Protein AF-A0A1B6KPA3-F1 (afdb_monomer_lite)

InterPro domains:
  IPR000276 G protein-coupled receptor, rhodopsin-like [PF00001] (3-105)
  IPR000276 G protein-coupled receptor, rhodopsin-like [PS00237] (4-20)
  IPR017452 GPCR, rhodopsin-like, 7TM [PS50262] (1-105)

Secondary structure (DSSP, 8-state):
-HHHHHHHHHHHHHHHHHHHH--SSSSHHHHHHHHHHHHHHHHHHHHHHHHHHHHHEEEEE--SSS--EEEEE--S-HHHHHHHHHHHHHHHHHHHHHHHHHHH-

Structure (mmCIF, N/CA/C/O backbone):
data_AF-A0A1B6KPA3-F1
#
_entry.id   AF-A0A1B6KPA3-F1
#
loop_
_atom_site.group_PDB
_atom_site.id
_atom_site.type_symbol
_atom_site.label_atom_id
_atom_site.label_alt_id
_atom_site.label_comp_id
_atom_site.label_asym_id
_atom_site.label_entity_id
_atom_site.label_seq_id
_atom_site.pdbx_PDB_ins_code
_atom_site.Cartn_x
_atom_site.Cartn_y
_atom_site.Cartn_z
_atom_site.occupancy
_atom_site.B_iso_or_equiv
_atom_site.auth_seq_id
_atom_site.auth_comp_id
_atom_site.auth_asym_id
_atom_site.auth_atom_id
_atom_site.pdbx_PDB_model_num
ATOM 1 N N . SER A 1 1 ? 4.067 13.468 3.535 1.00 64.75 1 SER A N 1
ATOM 2 C CA . SER A 1 1 ? 3.237 12.280 3.252 1.00 64.75 1 SER A CA 1
ATOM 3 C C . SER A 1 1 ? 1.876 12.390 3.900 1.00 64.75 1 SER A C 1
ATOM 5 O O . SER A 1 1 ? 1.807 12.477 5.120 1.00 64.75 1 SER A O 1
ATOM 7 N N . ALA A 1 2 ? 0.810 12.341 3.099 1.00 72.00 2 ALA A N 1
ATOM 8 C CA . ALA A 1 2 ? -0.580 12.401 3.565 1.00 72.00 2 ALA A CA 1
ATOM 9 C C . ALA A 1 2 ? -0.942 11.281 4.563 1.00 72.00 2 ALA A C 1
ATOM 11 O O . ALA A 1 2 ? -1.740 11.495 5.467 1.00 72.00 2 ALA A O 1
ATOM 12 N N . ILE A 1 3 ? -0.285 10.121 4.462 1.00 74.50 3 ILE A N 1
ATOM 13 C CA . ILE A 1 3 ? -0.502 8.953 5.332 1.00 74.50 3 ILE A CA 1
ATOM 14 C C . ILE A 1 3 ? -0.229 9.278 6.809 1.00 74.50 3 ILE A C 1
ATOM 16 O O . ILE A 1 3 ? -1.009 8.905 7.679 1.00 74.50 3 ILE A O 1
ATOM 20 N N . CYS A 1 4 ? 0.840 10.027 7.100 1.00 72.81 4 CYS A N 1
ATOM 21 C CA . CYS A 1 4 ? 1.186 10.403 8.472 1.00 72.81 4 CYS A CA 1
ATOM 22 C C . CYS A 1 4 ? 0.144 11.367 9.062 1.00 72.81 4 CYS A C 1
ATOM 24 O O . CYS A 1 4 ? -0.282 11.217 10.206 1.00 72.81 4 CYS A O 1
ATOM 26 N N . SER A 1 5 ? -0.332 12.312 8.248 1.00 80.50 5 SER A N 1
ATOM 27 C CA . SER A 1 5 ? -1.370 13.262 8.647 1.00 80.50 5 SER A CA 1
ATOM 28 C C . SER A 1 5 ? -2.701 12.566 8.924 1.00 80.50 5 SER A C 1
ATOM 30 O O . SER A 1 5 ? -3.323 12.848 9.943 1.00 80.50 5 SER A O 1
ATOM 32 N N . VAL A 1 6 ? -3.105 11.616 8.073 1.00 77.12 6 VAL A N 1
ATOM 33 C CA . VAL A 1 6 ? -4.345 10.847 8.255 1.00 77.12 6 VAL A CA 1
ATOM 34 C C . VAL A 1 6 ? -4.265 9.972 9.504 1.00 77.12 6 VAL A C 1
ATOM 36 O O . VAL A 1 6 ? -5.182 10.027 10.318 1.00 77.12 6 VAL A O 1
ATOM 39 N N . LEU A 1 7 ? -3.154 9.252 9.714 1.00 76.69 7 LEU A N 1
ATOM 40 C CA . LEU A 1 7 ? -2.954 8.416 10.906 1.00 76.69 7 LEU A CA 1
ATOM 41 C C . LEU A 1 7 ? -3.004 9.236 12.199 1.00 76.69 7 LEU A C 1
ATOM 43 O O . LEU A 1 7 ? -3.663 8.837 13.161 1.00 76.69 7 LEU A O 1
ATOM 47 N N . THR A 1 8 ? -2.362 10.406 12.200 1.00 85.06 8 THR A N 1
ATOM 48 C CA . THR A 1 8 ? -2.364 11.318 13.351 1.00 85.06 8 THR A CA 1
ATOM 49 C C . THR A 1 8 ? -3.772 11.847 13.629 1.00 85.06 8 THR A C 1
ATOM 51 O O . THR A 1 8 ? -4.201 11.860 14.781 1.00 85.06 8 THR A O 1
ATOM 54 N N . LEU A 1 9 ? -4.532 12.209 12.587 1.00 77.88 9 LEU A N 1
ATOM 55 C CA . LEU A 1 9 ? -5.920 12.654 12.740 1.00 77.88 9 LEU A CA 1
ATOM 56 C C . LEU A 1 9 ? -6.807 11.540 13.310 1.00 77.88 9 LEU A C 1
ATOM 58 O O . LEU A 1 9 ? -7.543 11.774 14.266 1.00 77.88 9 LEU A O 1
ATOM 62 N N . THR A 1 10 ? -6.699 10.318 12.776 1.00 81.19 10 THR A N 1
ATOM 63 C CA . THR A 1 10 ? -7.462 9.167 13.280 1.00 81.19 10 THR A CA 1
ATOM 64 C C . THR A 1 10 ? -7.112 8.832 14.724 1.00 81.19 10 THR A C 1
ATOM 66 O O . THR A 1 10 ? -8.016 8.543 15.502 1.00 81.19 10 THR A O 1
ATOM 69 N N . ALA A 1 11 ? -5.839 8.926 15.120 1.00 79.94 11 ALA A N 1
ATOM 70 C CA . ALA A 1 11 ? -5.422 8.686 16.499 1.00 79.94 11 ALA A CA 1
ATOM 71 C C . ALA A 1 11 ? -6.056 9.699 17.469 1.00 79.94 11 ALA A C 1
ATOM 73 O O . ALA A 1 11 ? -6.636 9.298 18.477 1.00 79.94 11 ALA A O 1
ATOM 74 N N . ILE A 1 12 ? -6.037 10.992 17.124 1.00 81.75 12 ILE A N 1
ATOM 75 C CA . ILE A 1 12 ? -6.639 12.063 17.939 1.00 81.75 12 ILE A CA 1
ATOM 76 C C . ILE A 1 12 ? -8.162 11.886 18.049 1.00 81.75 12 ILE A C 1
ATOM 78 O O . ILE A 1 12 ? -8.736 12.048 19.130 1.00 81.75 12 ILE A O 1
ATOM 82 N N . SER A 1 13 ? -8.832 11.538 16.947 1.00 71.62 13 SER A N 1
ATOM 83 C CA . SER A 1 13 ? -10.277 11.287 16.937 1.00 71.62 13 SER A CA 1
ATOM 84 C C . SER A 1 13 ? -10.661 10.076 17.788 1.00 71.62 13 SER A C 1
ATOM 86 O O . SER A 1 13 ? -11.638 10.149 18.534 1.00 71.62 13 SER A O 1
ATOM 88 N N . VAL A 1 14 ? -9.884 8.991 17.725 1.00 76.69 14 VAL A N 1
ATOM 89 C CA . VAL A 1 14 ? -10.094 7.791 18.551 1.00 76.69 14 VAL A CA 1
ATOM 90 C C . VAL A 1 14 ? -9.902 8.111 20.031 1.00 76.69 14 VAL A C 1
ATOM 92 O O . VAL A 1 14 ? -10.728 7.704 20.843 1.00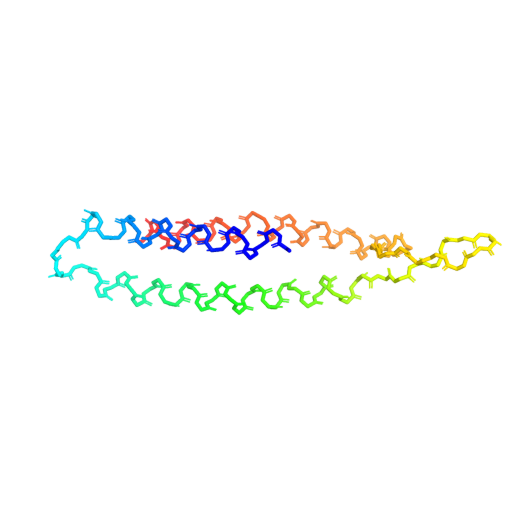 76.69 14 VAL A O 1
ATOM 95 N N . GLU A 1 15 ? -8.876 8.8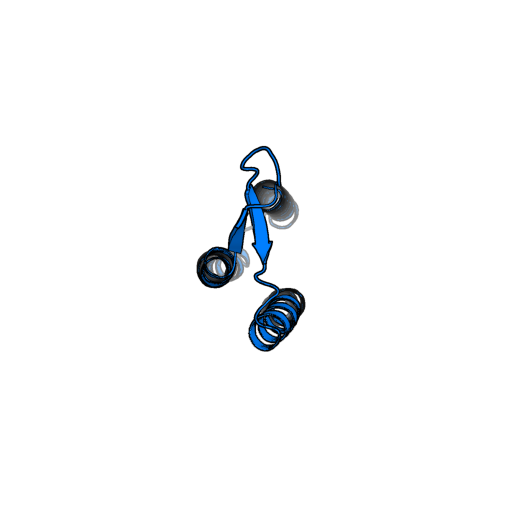81 20.390 1.00 74.94 15 GLU A N 1
ATOM 96 C CA . GLU A 1 15 ? -8.596 9.253 21.781 1.00 74.94 15 GLU A CA 1
ATOM 97 C C . GLU A 1 15 ? -9.731 10.090 22.394 1.00 74.94 15 GLU A C 1
ATOM 99 O O . GLU A 1 15 ? -10.203 9.802 23.498 1.00 74.94 15 GLU A O 1
ATOM 104 N N . ARG A 1 16 ? -10.256 11.071 21.643 1.00 76.69 16 ARG A N 1
ATOM 105 C CA . ARG A 1 16 ? -11.394 11.894 22.088 1.00 76.69 16 ARG A CA 1
ATOM 106 C C . ARG A 1 16 ? -12.700 11.117 22.158 1.00 76.69 16 ARG A C 1
ATOM 108 O O . ARG A 1 16 ? -13.436 11.266 23.129 1.00 76.69 16 ARG A O 1
ATOM 115 N N . TYR A 1 17 ? -12.985 10.283 21.162 1.00 69.31 17 TYR A N 1
ATOM 116 C CA . TYR A 1 17 ? -14.163 9.416 21.185 1.00 69.31 17 TYR A CA 1
ATOM 117 C C . TYR A 1 17 ? -14.132 8.490 22.406 1.00 69.31 17 TYR A C 1
ATOM 119 O O . TYR A 1 17 ? -15.129 8.336 23.112 1.00 69.31 17 TYR A O 1
ATOM 127 N N . TYR A 1 18 ? -12.952 7.946 22.705 1.00 60.41 18 TYR A N 1
ATOM 128 C CA . TYR A 1 18 ? -12.747 7.049 23.828 1.00 60.41 18 TYR A CA 1
ATOM 129 C C . TYR A 1 18 ? -12.984 7.730 25.187 1.00 60.41 18 TYR A C 1
ATOM 131 O O . TYR A 1 18 ? -13.688 7.185 26.040 1.00 60.41 18 TYR A O 1
ATOM 139 N N . ALA A 1 19 ? -12.462 8.947 25.366 1.00 61.12 19 ALA A N 1
ATOM 140 C CA . ALA A 1 19 ? -12.636 9.737 26.586 1.00 61.12 19 ALA A CA 1
ATOM 141 C C . ALA A 1 19 ? -14.095 10.166 26.843 1.00 61.12 19 ALA A C 1
ATOM 143 O O . ALA A 1 19 ? -14.491 10.323 27.995 1.00 61.12 19 ALA A O 1
ATOM 144 N N . ILE A 1 20 ? -14.894 10.346 25.785 1.00 64.94 20 ILE A N 1
ATOM 145 C CA . ILE A 1 20 ? -16.293 10.792 25.882 1.00 64.94 20 ILE A CA 1
ATOM 146 C C . ILE A 1 20 ? -17.243 9.615 26.149 1.00 64.94 20 ILE A C 1
ATOM 148 O O . ILE A 1 20 ? -18.177 9.741 26.937 1.00 64.94 20 ILE A O 1
ATOM 152 N N . VAL A 1 21 ? -17.020 8.465 25.506 1.00 56.34 21 VAL A N 1
ATOM 153 C CA . VAL A 1 21 ? -17.978 7.343 25.520 1.00 56.34 21 VAL A CA 1
ATOM 154 C C . VAL A 1 21 ? -17.790 6.398 26.715 1.00 56.34 21 VAL A C 1
ATOM 156 O O . VAL A 1 21 ? -18.744 5.733 27.122 1.00 56.34 21 VAL A O 1
ATOM 159 N N . HIS A 1 22 ? -16.604 6.338 27.331 1.00 52.59 22 HIS A N 1
ATOM 160 C CA . HIS A 1 22 ? -16.325 5.395 28.421 1.00 52.59 22 HIS A CA 1
ATOM 161 C C . HIS A 1 22 ? -15.707 6.047 29.671 1.00 52.59 22 HIS A C 1
ATOM 163 O O . HIS A 1 22 ? -14.512 5.886 29.919 1.00 52.59 22 HIS A O 1
ATOM 169 N N . PRO A 1 23 ? -16.507 6.692 30.542 1.00 55.06 23 PRO A N 1
ATOM 170 C CA . PRO A 1 23 ? -16.005 7.176 31.826 1.00 55.06 23 PRO A CA 1
ATOM 171 C C . PRO A 1 23 ? -15.837 6.070 32.893 1.00 55.06 23 PRO A C 1
ATOM 173 O O . PRO A 1 23 ? -15.269 6.341 33.946 1.00 55.06 23 PRO A O 1
ATOM 176 N N . MET A 1 24 ? -16.283 4.822 32.669 1.00 53.28 24 MET A N 1
ATOM 177 C CA . MET A 1 24 ? -16.266 3.762 33.695 1.00 53.28 24 MET A CA 1
ATOM 178 C C . MET A 1 24 ? -15.821 2.389 33.164 1.00 53.28 24 MET A C 1
ATOM 180 O O . MET A 1 24 ? -16.351 1.830 32.203 1.00 53.28 24 MET A O 1
ATOM 184 N N . LYS A 1 25 ? -14.803 1.863 33.850 1.00 54.22 25 LYS A N 1
ATOM 185 C CA . LYS A 1 25 ? -14.042 0.636 33.613 1.00 54.22 25 LYS A CA 1
ATOM 186 C C . LYS A 1 25 ? -14.894 -0.631 33.765 1.00 54.22 25 LYS A C 1
ATOM 188 O O . LYS A 1 25 ? -15.278 -0.965 34.875 1.00 54.22 25 LYS A O 1
ATOM 193 N N . ALA A 1 26 ? -15.096 -1.377 32.678 1.00 44.81 26 ALA A N 1
ATOM 194 C CA . ALA A 1 26 ? -15.315 -2.836 32.718 1.00 44.81 26 ALA A CA 1
ATOM 195 C C . ALA A 1 26 ? -15.254 -3.465 31.314 1.00 44.81 26 ALA A C 1
ATOM 197 O O . ALA A 1 26 ? -14.746 -4.569 31.157 1.00 44.81 26 ALA A O 1
ATOM 198 N N . LYS A 1 27 ? -15.685 -2.743 30.267 1.00 49.09 27 LYS A N 1
ATOM 199 C CA . LYS A 1 27 ? -15.696 -3.256 28.879 1.00 49.09 27 LYS A CA 1
ATOM 200 C C . LYS A 1 27 ? -14.442 -2.904 28.052 1.00 49.09 27 LYS A C 1
ATOM 202 O O . LYS A 1 27 ? -14.173 -3.550 27.048 1.00 49.09 27 LYS A O 1
ATOM 207 N N . TYR A 1 28 ? -13.629 -1.944 28.511 1.00 52.28 28 TYR A N 1
ATOM 208 C CA . TYR A 1 28 ? -12.445 -1.419 27.806 1.00 52.28 28 TYR A CA 1
ATOM 209 C C . TYR A 1 28 ? -11.275 -2.394 27.667 1.00 52.28 28 TYR A C 1
ATOM 211 O O . TYR A 1 28 ? -10.543 -2.345 26.687 1.00 52.28 28 TYR A O 1
ATOM 219 N N . ILE A 1 29 ? -11.073 -3.279 28.643 1.00 51.09 29 ILE A N 1
ATOM 220 C CA . ILE A 1 29 ? -9.889 -4.152 28.683 1.00 51.09 29 ILE A CA 1
ATOM 221 C C . ILE A 1 29 ? -9.918 -5.156 27.520 1.00 51.09 29 ILE A C 1
ATOM 223 O O . ILE A 1 29 ? -8.877 -5.467 26.940 1.00 51.09 29 ILE A O 1
ATOM 227 N N . CYS A 1 30 ? -11.117 -5.588 27.114 1.00 51.44 30 CYS A N 1
ATOM 228 C CA . CYS A 1 30 ? -11.296 -6.457 25.956 1.00 51.44 30 CYS A CA 1
ATOM 229 C C . CYS A 1 30 ? -11.072 -5.691 24.638 1.00 51.44 30 CYS A C 1
ATOM 231 O O . CYS A 1 30 ? -10.337 -6.165 23.773 1.00 51.44 30 CYS A O 1
ATOM 233 N N . THR A 1 31 ? -11.601 -4.467 24.513 1.00 66.06 31 THR A N 1
ATOM 234 C CA . THR A 1 31 ? -11.458 -3.647 23.296 1.00 66.06 31 THR A CA 1
ATOM 235 C C . THR A 1 31 ? -10.055 -3.058 23.119 1.00 66.06 31 THR A C 1
ATOM 237 O O . THR A 1 31 ? -9.602 -2.944 21.991 1.00 66.06 31 THR A O 1
ATOM 240 N N . ILE A 1 32 ? -9.315 -2.740 24.190 1.00 64.38 32 ILE A N 1
ATOM 241 C CA . ILE A 1 32 ? -7.921 -2.242 24.134 1.00 64.38 32 ILE A CA 1
ATOM 242 C C . ILE A 1 32 ? -6.949 -3.303 23.668 1.00 64.38 32 ILE A C 1
ATOM 244 O O . ILE A 1 32 ? -6.057 -3.008 22.876 1.00 64.38 32 ILE A O 1
ATOM 248 N N . SER A 1 33 ? -7.094 -4.528 24.171 1.00 65.25 33 SER A N 1
ATOM 249 C CA . SER A 1 33 ? -6.225 -5.635 23.774 1.00 65.25 33 SER A CA 1
ATOM 250 C C . SER A 1 33 ? -6.409 -5.952 22.288 1.00 65.25 33 SER A C 1
ATOM 252 O O . SER A 1 33 ? -5.429 -6.096 21.552 1.00 65.25 33 SER A O 1
ATOM 254 N N . GLN A 1 34 ? -7.662 -5.951 21.818 1.00 67.25 34 GLN A N 1
ATOM 255 C CA . GLN A 1 34 ? -7.976 -6.092 20.398 1.00 67.25 34 GLN A CA 1
ATOM 256 C C . GLN A 1 34 ? -7.518 -4.883 19.574 1.00 67.25 34 GLN A C 1
ATOM 258 O O . GLN A 1 34 ? -6.843 -5.069 18.568 1.00 67.25 34 GLN A O 1
ATOM 263 N N . ALA A 1 35 ? -7.768 -3.652 20.026 1.00 69.50 35 ALA A N 1
ATOM 264 C CA . ALA A 1 35 ? -7.319 -2.438 19.344 1.00 69.50 35 ALA A CA 1
ATOM 265 C C . ALA A 1 35 ? -5.791 -2.384 19.220 1.00 69.50 35 ALA A C 1
ATOM 267 O O . ALA A 1 35 ? -5.278 -2.068 18.153 1.00 69.50 35 ALA A O 1
ATOM 268 N N . LYS A 1 36 ? -5.043 -2.769 20.263 1.00 69.38 36 LYS A N 1
ATOM 269 C CA . LYS A 1 36 ? -3.579 -2.894 20.197 1.00 69.38 36 LYS A CA 1
ATOM 270 C C . LYS A 1 36 ? -3.137 -3.928 19.165 1.00 69.38 36 LYS A C 1
ATOM 272 O O . LYS A 1 36 ? -2.211 -3.645 18.410 1.00 69.38 36 LYS A O 1
ATOM 277 N N . LYS A 1 37 ? -3.788 -5.098 19.106 1.00 71.69 37 LYS A N 1
ATOM 278 C CA . LYS A 1 37 ? -3.509 -6.111 18.072 1.00 71.69 37 LYS A CA 1
ATOM 279 C C . LYS A 1 37 ? -3.803 -5.588 16.669 1.00 71.69 37 LYS A C 1
ATOM 281 O O . LYS A 1 37 ? -2.980 -5.792 15.787 1.00 71.69 37 LYS A O 1
ATOM 286 N N . ILE A 1 38 ? -4.922 -4.892 16.477 1.00 71.88 38 ILE A N 1
ATOM 287 C CA . ILE A 1 38 ? -5.308 -4.306 15.188 1.00 71.88 38 ILE A CA 1
ATOM 288 C C . ILE A 1 38 ? -4.302 -3.231 14.775 1.00 71.88 38 ILE A C 1
ATOM 290 O O . ILE A 1 38 ? -3.810 -3.268 13.658 1.00 71.88 38 ILE A O 1
ATOM 294 N N . ILE A 1 39 ? -3.921 -2.323 15.676 1.00 75.19 39 ILE A N 1
ATOM 295 C CA . ILE A 1 39 ? -2.914 -1.291 15.396 1.00 75.19 39 ILE A CA 1
ATOM 296 C C . ILE A 1 39 ? -1.581 -1.939 15.004 1.00 75.19 39 ILE A C 1
ATOM 298 O O . ILE A 1 39 ? -1.000 -1.559 13.990 1.00 75.19 39 ILE A O 1
ATOM 302 N N . LEU A 1 40 ? -1.115 -2.939 15.759 1.00 77.62 40 LEU A N 1
ATOM 303 C CA . LEU A 1 40 ? 0.125 -3.654 15.446 1.00 77.62 40 LEU A CA 1
ATOM 304 C C . LEU A 1 40 ? 0.037 -4.366 14.083 1.00 77.62 40 LEU A C 1
ATOM 306 O O . LEU A 1 40 ? 0.958 -4.257 13.277 1.00 77.62 40 LEU A O 1
ATOM 310 N N . ALA A 1 41 ? -1.077 -5.049 13.806 1.00 76.00 41 ALA A N 1
ATOM 311 C CA . ALA A 1 41 ? -1.318 -5.731 12.537 1.00 76.00 41 ALA A CA 1
ATOM 312 C C . ALA A 1 41 ? -1.348 -4.747 11.361 1.00 76.00 41 ALA A C 1
ATOM 314 O O . ALA A 1 41 ? -0.714 -5.002 10.342 1.00 76.00 41 ALA A O 1
ATOM 315 N N . THR A 1 42 ? -2.001 -3.595 11.518 1.00 77.06 42 THR A N 1
ATOM 316 C CA . THR A 1 42 ? -2.045 -2.532 10.508 1.00 77.06 42 THR A CA 1
ATOM 317 C C . THR A 1 42 ? -0.663 -1.947 10.248 1.00 77.06 42 THR A C 1
ATOM 319 O O . THR A 1 42 ? -0.318 -1.711 9.093 1.00 77.06 42 THR A O 1
ATOM 322 N N . TRP A 1 43 ? 0.157 -1.743 11.281 1.00 81.06 43 TRP A N 1
ATOM 323 C CA . TRP A 1 43 ? 1.541 -1.286 11.120 1.00 81.06 43 TRP A CA 1
ATOM 324 C C . TRP A 1 43 ? 2.389 -2.287 10.336 1.00 81.06 43 TRP A C 1
ATOM 326 O O . TRP A 1 43 ? 3.040 -1.910 9.362 1.00 81.06 43 TRP A O 1
ATOM 336 N N . VAL A 1 44 ? 2.349 -3.565 10.721 1.00 81.69 44 VAL A N 1
ATOM 337 C CA . VAL A 1 44 ? 3.095 -4.630 10.034 1.00 81.69 44 VAL A CA 1
ATOM 338 C C . VAL A 1 44 ? 2.615 -4.780 8.591 1.00 81.69 44 VAL A C 1
ATOM 340 O O . VAL A 1 44 ? 3.435 -4.792 7.675 1.00 81.69 44 VAL A O 1
ATOM 343 N N . ALA A 1 45 ? 1.299 -4.811 8.370 1.00 79.62 45 ALA A N 1
ATOM 344 C CA . ALA A 1 45 ? 0.715 -4.852 7.035 1.00 79.62 45 ALA A CA 1
ATOM 345 C C . ALA A 1 45 ? 1.149 -3.639 6.205 1.00 79.62 45 ALA A C 1
ATOM 347 O O . ALA A 1 45 ? 1.602 -3.812 5.083 1.00 79.62 45 ALA A O 1
ATOM 348 N N . SER A 1 46 ? 1.111 -2.425 6.757 1.00 78.44 46 SER A N 1
ATOM 349 C CA . SER A 1 46 ? 1.528 -1.210 6.042 1.00 78.44 46 SER A CA 1
ATOM 350 C C . SER A 1 46 ? 2.990 -1.269 5.595 1.00 78.44 46 SER A C 1
ATOM 352 O O . SER A 1 46 ? 3.297 -0.871 4.475 1.00 78.44 46 SER A O 1
ATOM 354 N N . ILE A 1 47 ? 3.887 -1.800 6.434 1.00 84.06 47 ILE A N 1
ATOM 355 C CA . ILE A 1 47 ? 5.301 -1.984 6.076 1.00 84.06 47 ILE A CA 1
ATOM 356 C C . ILE A 1 47 ? 5.433 -3.004 4.944 1.00 84.06 47 ILE A C 1
ATOM 358 O O . ILE A 1 47 ? 6.068 -2.711 3.934 1.00 84.06 47 ILE A O 1
ATOM 362 N N . ILE A 1 48 ? 4.798 -4.171 5.077 1.00 83.94 48 ILE A N 1
ATOM 363 C CA . ILE A 1 48 ? 4.841 -5.232 4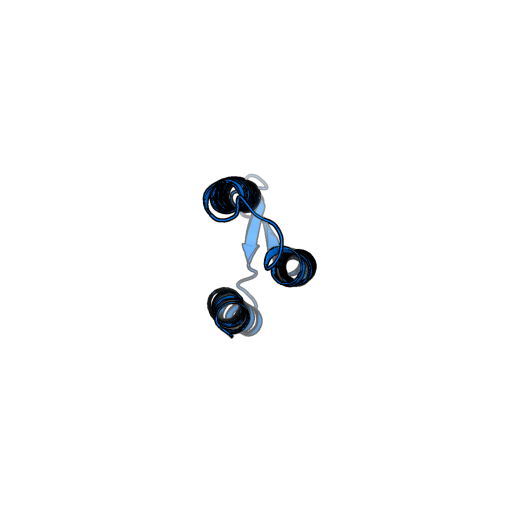.059 1.00 83.94 48 ILE A CA 1
ATOM 364 C C . ILE A 1 48 ? 4.293 -4.724 2.724 1.00 83.94 48 ILE A C 1
ATOM 366 O O . ILE A 1 48 ? 4.882 -4.975 1.677 1.00 83.94 48 ILE A O 1
ATOM 370 N N . LEU A 1 49 ? 3.199 -3.967 2.759 1.00 82.25 49 LEU A N 1
ATOM 371 C CA . LEU A 1 49 ? 2.528 -3.448 1.572 1.00 82.25 49 LEU A CA 1
ATOM 372 C C . LEU A 1 49 ? 3.293 -2.289 0.905 1.00 82.25 49 LEU A C 1
ATOM 374 O O . LEU A 1 49 ? 3.126 -2.035 -0.294 1.00 82.25 49 LEU A O 1
ATOM 378 N N . ALA A 1 50 ? 4.147 -1.588 1.653 1.00 81.56 50 ALA A N 1
ATOM 379 C CA . ALA A 1 50 ? 5.011 -0.534 1.128 1.00 81.56 50 ALA A CA 1
ATOM 380 C C . ALA A 1 50 ? 6.236 -1.084 0.374 1.00 81.56 50 ALA A C 1
ATOM 382 O O . ALA A 1 50 ? 6.697 -0.445 -0.571 1.00 81.56 50 ALA A O 1
ATOM 3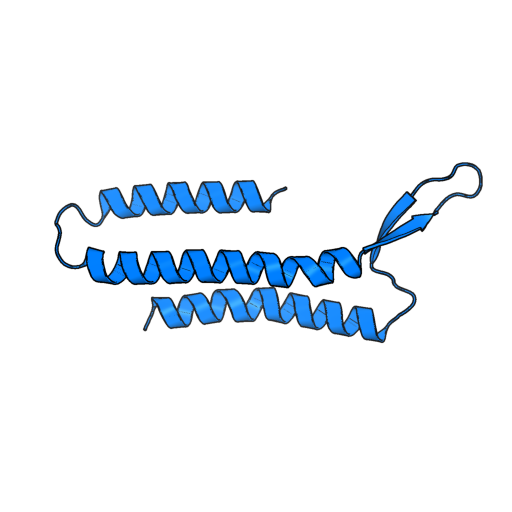83 N N . LEU A 1 51 ? 6.738 -2.270 0.737 1.00 82.94 51 LEU A N 1
ATOM 384 C CA . LEU A 1 51 ? 7.902 -2.899 0.092 1.00 82.94 51 LEU A CA 1
ATOM 385 C C . LEU A 1 51 ? 7.759 -3.072 -1.435 1.00 82.94 51 LEU A C 1
ATOM 387 O O . LEU A 1 51 ? 8.633 -2.590 -2.158 1.00 82.94 51 LEU A O 1
ATOM 391 N N . PRO A 1 52 ? 6.686 -3.689 -1.971 1.00 79.31 52 PRO A N 1
ATOM 392 C CA . PRO A 1 52 ? 6.540 -3.857 -3.418 1.00 79.31 52 PRO A CA 1
ATOM 393 C C . PRO A 1 52 ? 6.338 -2.519 -4.141 1.00 79.31 52 PRO A C 1
ATOM 395 O O . PRO A 1 52 ? 6.842 -2.335 -5.243 1.00 79.31 52 PRO A O 1
ATOM 398 N N . ASN A 1 53 ? 5.677 -1.547 -3.501 1.00 81.62 53 ASN A N 1
ATOM 399 C CA . ASN A 1 53 ? 5.522 -0.195 -4.045 1.00 81.62 53 ASN A CA 1
ATOM 400 C C . ASN A 1 53 ? 6.865 0.523 -4.233 1.00 81.62 53 ASN A C 1
ATOM 402 O O . ASN A 1 53 ? 7.022 1.289 -5.180 1.00 81.62 53 ASN A O 1
ATOM 406 N N . LEU A 1 54 ? 7.820 0.309 -3.326 1.00 80.94 54 LEU A N 1
ATOM 407 C CA . LEU A 1 54 ? 9.166 0.875 -3.425 1.00 80.94 54 LEU A CA 1
ATOM 408 C C . LEU A 1 54 ? 10.000 0.170 -4.499 1.00 80.94 54 LEU A C 1
ATOM 410 O O . LEU A 1 54 ? 10.750 0.831 -5.205 1.00 80.94 54 LEU A O 1
ATOM 414 N N . ALA A 1 55 ? 9.847 -1.147 -4.644 1.00 78.25 55 ALA A N 1
ATOM 415 C CA . ALA A 1 55 ? 10.605 -1.938 -5.612 1.00 78.25 55 ALA A CA 1
ATOM 416 C C . ALA A 1 55 ? 10.178 -1.704 -7.074 1.00 78.25 55 ALA A C 1
ATOM 418 O O . ALA A 1 55 ? 11.011 -1.799 -7.968 1.00 78.25 55 ALA A O 1
ATOM 419 N N . ILE A 1 56 ? 8.897 -1.408 -7.323 1.00 78.75 56 ILE A N 1
ATOM 420 C CA . ILE A 1 56 ? 8.351 -1.196 -8.681 1.00 78.75 56 ILE A CA 1
ATOM 421 C C . ILE A 1 56 ? 8.571 0.251 -9.169 1.00 78.75 56 ILE A C 1
ATOM 423 O O . ILE A 1 56 ? 8.470 0.533 -10.362 1.00 78.75 56 ILE A O 1
ATOM 427 N N . GLN A 1 57 ? 8.889 1.188 -8.268 1.00 82.69 57 GLN A N 1
ATOM 428 C CA . GLN A 1 57 ? 9.200 2.566 -8.647 1.00 82.69 57 GLN A CA 1
ATOM 429 C C . GLN A 1 57 ? 10.566 2.648 -9.332 1.00 82.69 57 GLN A C 1
ATOM 431 O O . GLN A 1 57 ? 11.605 2.430 -8.709 1.00 82.69 57 GLN A O 1
ATOM 436 N N . VAL A 1 58 ? 10.563 3.032 -10.606 1.00 81.81 58 VAL A N 1
ATOM 437 C CA . VAL A 1 58 ? 11.772 3.214 -11.411 1.00 81.81 58 VAL A CA 1
ATOM 438 C C . VAL A 1 58 ? 12.039 4.697 -11.657 1.00 81.81 58 VAL A C 1
ATOM 440 O O . VAL A 1 58 ? 11.125 5.511 -11.805 1.00 81.81 58 VAL A O 1
ATOM 443 N N . HIS A 1 59 ? 13.323 5.060 -11.684 1.00 80.00 59 HIS A N 1
ATOM 444 C CA . HIS A 1 59 ? 13.761 6.407 -12.045 1.00 80.00 59 HIS A CA 1
ATOM 445 C C . HIS A 1 59 ? 13.968 6.454 -13.554 1.00 80.00 59 HIS A C 1
ATOM 447 O O . HIS A 1 59 ? 14.999 6.010 -14.060 1.00 80.00 59 HIS A O 1
ATOM 453 N N . MET A 1 60 ? 12.988 6.986 -14.279 1.00 76.62 60 MET A N 1
ATOM 454 C CA . MET A 1 60 ? 13.110 7.157 -15.722 1.00 76.62 60 MET A CA 1
ATOM 455 C C . MET A 1 60 ? 13.780 8.496 -16.029 1.00 76.62 60 MET A C 1
ATOM 457 O O . MET A 1 60 ? 13.321 9.549 -15.579 1.00 76.62 60 MET A O 1
ATOM 461 N N . ALA A 1 61 ? 14.877 8.455 -16.790 1.00 77.00 61 ALA A N 1
ATOM 462 C CA . ALA A 1 61 ? 15.540 9.650 -17.296 1.00 77.00 61 ALA A CA 1
ATOM 463 C C . ALA A 1 61 ? 14.737 10.203 -18.483 1.00 77.00 61 ALA A C 1
ATOM 465 O O . ALA A 1 61 ? 14.658 9.577 -19.538 1.00 77.00 61 ALA A O 1
ATOM 466 N N . VAL A 1 62 ? 14.122 11.370 -18.313 1.00 71.94 62 VAL A N 1
ATOM 467 C CA . VAL A 1 62 ? 13.299 12.028 -19.331 1.00 71.94 62 VAL A CA 1
ATOM 468 C C . VAL A 1 62 ? 13.916 13.387 -19.633 1.00 71.94 62 VAL A C 1
ATOM 470 O O . VAL A 1 62 ? 13.718 14.359 -18.907 1.00 71.94 62 VAL A O 1
ATOM 473 N N . GLY A 1 63 ? 14.680 13.468 -20.720 1.00 72.81 63 GLY A N 1
ATOM 474 C CA . GLY A 1 63 ? 15.234 14.732 -21.192 1.00 72.81 63 GLY A CA 1
ATOM 475 C C . GLY A 1 63 ? 16.198 14.564 -22.361 1.00 72.81 63 GLY A C 1
ATOM 476 O O . GLY A 1 63 ? 17.046 13.683 -22.359 1.00 72.81 63 GLY A O 1
ATOM 477 N N . ILE A 1 64 ? 16.062 15.431 -23.369 1.00 74.44 64 ILE A N 1
ATOM 478 C CA . ILE A 1 64 ? 16.916 15.434 -24.572 1.00 74.44 64 ILE A CA 1
ATOM 479 C C . ILE A 1 64 ? 18.176 16.300 -24.352 1.00 74.44 64 ILE A C 1
ATOM 481 O O . ILE A 1 64 ? 19.211 16.063 -24.965 1.00 74.44 64 ILE A O 1
ATOM 485 N N . ARG A 1 65 ? 18.096 17.318 -23.472 1.00 78.75 65 ARG A N 1
ATOM 486 C CA . ARG A 1 65 ? 19.180 18.289 -23.187 1.00 78.75 65 ARG A CA 1
ATOM 487 C C . ARG A 1 65 ? 19.683 18.308 -21.739 1.00 78.75 65 ARG A C 1
ATOM 489 O O . ARG A 1 65 ? 20.839 18.649 -21.523 1.00 78.75 65 ARG A O 1
ATOM 496 N N . PHE A 1 66 ? 18.840 17.974 -20.765 1.00 81.62 66 PHE A N 1
ATOM 497 C CA . PHE A 1 66 ? 19.200 17.903 -19.347 1.00 81.62 66 PHE A CA 1
ATOM 498 C C . PHE A 1 66 ? 18.702 16.578 -18.777 1.00 81.62 66 PHE A C 1
ATOM 500 O O . PHE A 1 66 ? 17.593 16.160 -19.107 1.00 81.62 66 PHE A O 1
ATOM 507 N N . ASN A 1 67 ? 19.498 15.942 -17.915 1.00 75.19 67 ASN A N 1
ATOM 508 C CA . ASN A 1 67 ? 19.090 14.728 -17.211 1.00 75.19 67 ASN A CA 1
ATOM 509 C C . ASN A 1 67 ? 18.054 15.090 -16.137 1.00 75.19 67 ASN A C 1
ATOM 511 O O . ASN A 1 67 ? 18.417 15.439 -15.014 1.00 75.19 67 ASN A O 1
ATOM 515 N N . LEU A 1 68 ? 16.770 15.042 -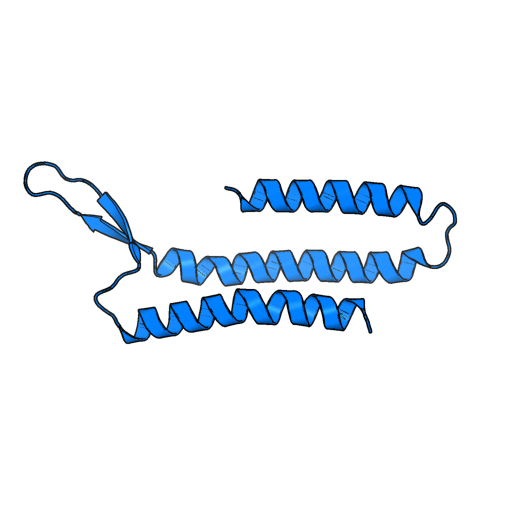16.495 1.00 80.69 68 LEU A N 1
ATOM 516 C CA . LEU A 1 68 ? 15.669 15.048 -15.537 1.00 80.69 68 LEU A CA 1
ATOM 517 C C . LEU A 1 68 ? 15.269 13.609 -15.230 1.00 80.69 68 LEU A C 1
ATOM 519 O O . LEU A 1 68 ? 15.137 12.792 -16.136 1.00 80.69 68 LEU A O 1
ATOM 523 N N . PHE A 1 69 ? 15.037 13.318 -13.956 1.00 82.25 69 PHE A N 1
ATOM 524 C CA . PHE A 1 69 ? 14.548 12.021 -13.509 1.00 82.25 69 PHE A CA 1
ATOM 525 C C . PHE A 1 69 ? 13.116 12.177 -13.009 1.00 82.25 69 PHE A C 1
ATOM 527 O O . PHE A 1 69 ? 12.844 13.048 -12.181 1.00 82.25 69 PHE A O 1
ATOM 534 N N . TYR A 1 70 ? 12.213 11.329 -13.494 1.00 82.44 70 TYR A N 1
ATOM 535 C CA . TYR A 1 70 ? 10.863 11.196 -12.952 1.00 82.44 70 TYR A CA 1
ATOM 536 C C . TYR A 1 70 ? 10.728 9.828 -12.288 1.00 82.44 70 TYR A C 1
ATOM 538 O O . TYR A 1 70 ? 11.121 8.810 -12.860 1.00 82.44 70 TYR A O 1
ATOM 546 N N . CYS A 1 71 ? 10.159 9.807 -11.083 1.00 82.38 71 CYS A N 1
ATOM 547 C CA . CYS A 1 71 ? 9.756 8.565 -10.436 1.00 82.38 71 CYS A CA 1
ATOM 548 C C . CYS A 1 71 ? 8.414 8.139 -11.018 1.00 82.38 71 CYS A C 1
ATOM 550 O O . CYS A 1 71 ? 7.407 8.821 -10.824 1.00 82.38 71 CYS A O 1
ATOM 552 N N . THR A 1 72 ? 8.403 7.024 -11.736 1.00 81.81 72 THR A N 1
ATOM 553 C CA . THR A 1 72 ? 7.183 6.461 -12.311 1.00 81.81 72 THR A CA 1
ATOM 554 C C . THR A 1 72 ? 7.174 4.950 -12.150 1.00 81.81 72 THR A C 1
ATOM 556 O O . THR A 1 72 ? 8.209 4.322 -11.932 1.00 81.81 72 THR A O 1
ATOM 559 N N . LEU A 1 73 ? 5.980 4.371 -12.219 1.00 78.62 73 LEU A N 1
ATOM 560 C CA . LEU A 1 73 ? 5.816 2.934 -12.395 1.00 78.62 73 LEU A CA 1
ATOM 561 C C . LEU A 1 73 ? 6.384 2.543 -13.763 1.00 78.62 73 LEU A C 1
ATOM 563 O O . LEU A 1 73 ? 6.247 3.297 -14.732 1.00 78.62 73 LEU A O 1
ATOM 567 N N . ASP A 1 74 ? 7.035 1.386 -13.817 1.00 77.88 74 ASP A N 1
ATOM 568 C CA . ASP A 1 74 ? 7.579 0.837 -15.053 1.00 77.88 74 ASP A CA 1
ATOM 569 C C . ASP A 1 74 ? 6.432 0.366 -15.965 1.00 77.88 74 ASP A C 1
ATOM 571 O O . ASP A 1 74 ? 5.757 -0.627 -15.682 1.00 77.88 74 ASP A O 1
ATOM 575 N N . PHE A 1 75 ? 6.173 1.118 -17.039 1.00 72.69 75 PHE A N 1
ATOM 576 C CA . PHE A 1 75 ? 5.104 0.825 -17.999 1.00 72.69 75 PHE A CA 1
ATOM 577 C C . PHE A 1 75 ? 5.518 -0.180 -19.080 1.00 72.69 75 PHE A C 1
ATOM 579 O O . PHE A 1 75 ? 4.665 -0.592 -19.871 1.00 72.69 75 PHE A O 1
ATOM 586 N N . ASP A 1 76 ? 6.794 -0.573 -19.132 1.00 79.50 76 ASP A N 1
ATOM 587 C CA . ASP A 1 76 ? 7.292 -1.516 -20.137 1.00 79.50 76 ASP A CA 1
ATOM 588 C C . ASP A 1 76 ? 6.708 -2.919 -19.890 1.00 79.50 76 ASP A C 1
ATOM 590 O O . ASP A 1 76 ? 6.254 -3.614 -20.803 1.00 79.50 76 ASP A O 1
ATOM 594 N N . ASN A 1 77 ? 6.554 -3.281 -18.612 1.00 80.25 77 ASN A N 1
ATOM 595 C CA . ASN A 1 77 ? 6.000 -4.560 -18.182 1.00 80.25 77 ASN A CA 1
ATOM 596 C C . ASN A 1 77 ? 4.496 -4.489 -17.875 1.00 80.25 77 ASN A C 1
ATOM 598 O O . ASN A 1 77 ? 4.066 -4.439 -16.721 1.00 80.25 77 ASN A O 1
ATOM 602 N N . ARG A 1 78 ? 3.668 -4.618 -18.918 1.00 83.56 78 ARG A N 1
ATOM 603 C CA . ARG A 1 78 ? 2.195 -4.714 -18.799 1.00 83.56 78 ARG A CA 1
ATOM 604 C C . ARG A 1 78 ? 1.664 -5.712 -17.748 1.00 83.56 78 ARG A C 1
ATOM 606 O O . ARG A 1 78 ? 0.769 -5.314 -17.003 1.00 83.56 78 ARG A O 1
ATOM 613 N N . PRO A 1 79 ? 2.168 -6.961 -17.620 1.00 84.88 79 PRO A N 1
ATOM 614 C CA . PRO A 1 79 ? 1.646 -7.883 -16.605 1.00 84.88 79 PRO A CA 1
ATOM 615 C C . PRO A 1 79 ? 1.968 -7.434 -15.171 1.00 84.88 79 PRO A C 1
ATOM 617 O O . PRO A 1 79 ? 1.176 -7.676 -14.262 1.00 84.88 79 PRO A O 1
ATOM 620 N N . LEU A 1 80 ? 3.098 -6.748 -14.963 1.00 84.25 80 LEU A N 1
ATOM 621 C CA . LEU A 1 80 ? 3.477 -6.188 -13.664 1.00 84.25 80 LEU A CA 1
ATOM 622 C C . LEU A 1 80 ? 2.553 -5.024 -13.285 1.00 84.25 80 LEU A C 1
ATOM 624 O O . LEU A 1 80 ? 2.124 -4.926 -12.137 1.00 84.25 80 LEU A O 1
ATOM 628 N N . LEU A 1 81 ? 2.197 -4.190 -14.265 1.00 84.75 81 LEU A N 1
ATOM 629 C CA . LEU A 1 81 ? 1.251 -3.094 -14.083 1.00 84.75 81 LEU A CA 1
ATOM 630 C C . LEU A 1 81 ? -0.155 -3.605 -13.740 1.00 84.75 81 LEU A C 1
ATOM 632 O O . LEU A 1 81 ? -0.733 -3.164 -12.753 1.00 84.75 81 LEU A O 1
ATOM 636 N N . GLN A 1 82 ? -0.672 -4.593 -14.478 1.00 88.81 82 GLN A N 1
ATOM 637 C CA . GLN A 1 82 ? -1.981 -5.191 -14.180 1.00 88.81 82 GLN A CA 1
ATOM 638 C C . GLN A 1 82 ? -2.014 -5.831 -12.788 1.00 88.81 82 GLN A C 1
ATOM 640 O O . GLN A 1 82 ? -2.997 -5.685 -12.062 1.00 88.81 82 GLN A O 1
ATOM 645 N N . LEU A 1 83 ? -0.935 -6.518 -12.393 1.00 87.75 83 LEU A N 1
ATOM 646 C CA . LEU A 1 83 ? -0.796 -7.072 -11.048 1.00 87.75 83 LEU A CA 1
ATOM 647 C C . LEU A 1 83 ? -0.791 -5.964 -9.987 1.00 87.75 83 LEU A C 1
ATOM 649 O O . LEU A 1 83 ? -1.425 -6.125 -8.948 1.00 87.75 83 LEU A O 1
ATOM 653 N N . TYR A 1 84 ? -0.113 -4.845 -10.247 1.00 87.25 84 TYR A N 1
ATOM 654 C CA . TYR A 1 84 ? -0.074 -3.685 -9.358 1.00 87.25 84 TYR A CA 1
ATOM 655 C C . TYR A 1 84 ? -1.446 -3.018 -9.194 1.00 87.25 84 TYR A C 1
ATOM 657 O O . TYR A 1 84 ? -1.843 -2.694 -8.074 1.00 87.25 84 TYR A O 1
ATOM 665 N N . GLU A 1 85 ? -2.200 -2.853 -10.280 1.00 87.31 85 GLU A N 1
ATOM 666 C CA . GLU A 1 85 ? -3.560 -2.306 -10.246 1.00 87.31 85 GLU A CA 1
ATOM 667 C C . GLU A 1 85 ? -4.507 -3.204 -9.438 1.00 87.31 85 GLU A C 1
ATOM 669 O O . GLU A 1 85 ? -5.206 -2.726 -8.541 1.00 87.31 85 GLU A O 1
ATOM 674 N N . LEU A 1 86 ? -4.477 -4.518 -9.690 1.00 89.38 86 LEU A N 1
ATOM 675 C CA . LEU A 1 86 ? -5.227 -5.517 -8.918 1.00 89.38 86 LEU A CA 1
ATOM 676 C C . LEU A 1 86 ? -4.822 -5.512 -7.444 1.00 89.38 86 LEU A C 1
ATOM 678 O O . LEU A 1 86 ? -5.676 -5.546 -6.561 1.00 89.38 86 LEU A O 1
ATOM 682 N N . TYR A 1 87 ? -3.521 -5.441 -7.175 1.00 87.62 87 TYR A N 1
ATOM 683 C CA . TYR A 1 87 ? -2.974 -5.360 -5.830 1.00 87.62 87 TYR A CA 1
ATOM 684 C C . TYR A 1 87 ? -3.487 -4.122 -5.086 1.00 87.62 87 TYR A C 1
ATOM 686 O O . TYR A 1 87 ? -3.978 -4.255 -3.966 1.00 87.62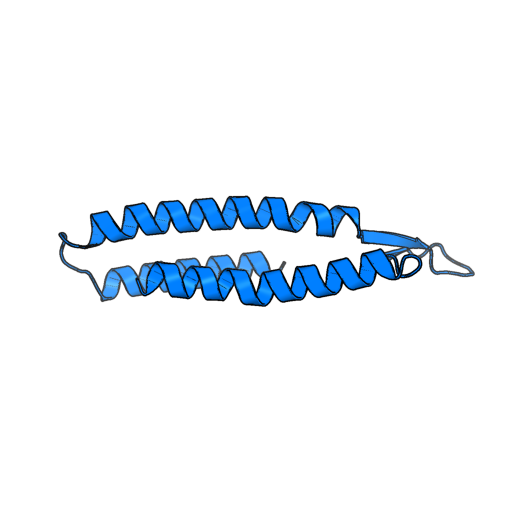 87 TYR A O 1
ATOM 694 N N . MET A 1 88 ? -3.452 -2.939 -5.706 1.00 86.12 88 MET A N 1
ATOM 695 C CA . MET A 1 88 ? -3.971 -1.701 -5.116 1.00 86.12 88 MET A CA 1
ATOM 696 C C . MET A 1 88 ? -5.479 -1.757 -4.870 1.00 86.12 88 MET A C 1
ATOM 698 O O . MET A 1 88 ? -5.942 -1.330 -3.811 1.00 86.12 88 MET A O 1
ATOM 702 N N . LEU A 1 89 ? -6.246 -2.327 -5.801 1.00 88.31 89 LEU A N 1
ATOM 703 C CA . LEU A 1 89 ? -7.689 -2.519 -5.651 1.00 88.31 89 LEU A CA 1
ATOM 704 C C . LEU A 1 89 ? -8.004 -3.438 -4.466 1.00 88.31 89 LEU A C 1
ATOM 706 O O . LEU A 1 89 ? -8.825 -3.095 -3.614 1.00 88.31 89 LEU A O 1
ATOM 710 N N . CYS A 1 90 ? -7.309 -4.571 -4.369 1.00 85.00 90 CYS A N 1
ATOM 711 C CA . CYS A 1 90 ? -7.424 -5.484 -3.237 1.00 85.00 90 CYS A CA 1
ATOM 712 C C . CYS A 1 90 ? -7.041 -4.796 -1.924 1.00 85.00 90 CYS A C 1
ATOM 714 O O . CYS A 1 90 ? -7.737 -4.948 -0.930 1.00 85.00 90 CYS A O 1
ATOM 716 N N . LEU A 1 91 ? -5.979 -3.997 -1.902 1.00 84.31 91 LEU A N 1
ATOM 717 C CA . LEU A 1 91 ? -5.533 -3.288 -0.703 1.00 84.31 91 LEU A CA 1
ATOM 718 C C . LEU A 1 91 ? -6.598 -2.288 -0.215 1.00 84.31 91 LEU A C 1
ATOM 720 O O . LEU A 1 91 ? -6.942 -2.273 0.967 1.00 84.31 91 LEU A O 1
ATOM 724 N N . ILE A 1 92 ? -7.172 -1.507 -1.132 1.00 84.44 92 ILE A N 1
ATOM 725 C CA . ILE A 1 92 ? -8.182 -0.483 -0.831 1.00 84.44 92 ILE A CA 1
ATOM 726 C C . ILE A 1 92 ? -9.535 -1.097 -0.450 1.00 84.44 92 ILE A C 1
ATOM 728 O O . ILE A 1 92 ? -10.267 -0.483 0.316 1.00 84.44 92 ILE A O 1
ATOM 732 N N . LEU A 1 93 ? -9.884 -2.291 -0.937 1.00 81.44 93 LEU A N 1
ATOM 733 C CA . LEU A 1 93 ? -11.164 -2.940 -0.617 1.00 81.44 93 LEU A CA 1
ATOM 734 C C . LEU A 1 93 ? -11.065 -3.947 0.535 1.00 81.44 93 LEU A C 1
ATOM 736 O O . LEU A 1 93 ? -11.887 -3.918 1.449 1.00 81.44 93 LEU A O 1
ATOM 740 N N . VAL A 1 94 ? -10.073 -4.836 0.531 1.00 80.88 94 VAL A N 1
ATOM 741 C CA . VAL A 1 94 ? -9.969 -5.973 1.466 1.00 80.88 94 VAL A CA 1
ATOM 742 C C . VAL A 1 94 ? -9.560 -5.519 2.866 1.00 80.88 94 VAL A C 1
ATOM 744 O O . VAL A 1 94 ? -10.083 -6.024 3.859 1.00 80.88 94 VAL A O 1
ATOM 747 N N . ILE A 1 95 ? -8.660 -4.540 2.988 1.00 78.62 95 ILE A N 1
ATOM 748 C CA . ILE A 1 95 ? -8.224 -4.053 4.306 1.00 78.62 95 ILE A CA 1
ATOM 749 C C . ILE A 1 95 ? -9.375 -3.373 5.062 1.00 78.62 95 ILE A C 1
ATOM 751 O O . ILE A 1 95 ? -9.684 -3.812 6.168 1.00 78.62 95 ILE A O 1
ATOM 755 N N . PRO A 1 96 ? -10.071 -2.360 4.517 1.00 76.69 96 PRO A N 1
ATOM 756 C CA . PRO A 1 96 ? -11.173 -1.744 5.249 1.00 76.69 96 PRO A CA 1
ATOM 757 C C . PRO A 1 96 ? -12.357 -2.691 5.459 1.00 76.69 96 PRO A C 1
ATOM 759 O O . PRO A 1 96 ? -12.985 -2.625 6.511 1.00 76.69 96 PRO A O 1
ATOM 762 N N . THR A 1 97 ? -12.648 -3.611 4.533 1.00 77.69 97 THR A N 1
ATOM 763 C CA . THR A 1 97 ? -13.721 -4.599 4.749 1.00 77.69 97 THR A CA 1
ATOM 764 C C . THR A 1 97 ? -13.375 -5.599 5.846 1.00 77.69 97 THR A C 1
ATOM 766 O O . THR A 1 97 ? -14.209 -5.839 6.714 1.00 77.69 97 THR A O 1
ATOM 769 N N . SER A 1 98 ? -12.150 -6.127 5.884 1.00 77.06 98 SER A N 1
ATOM 770 C CA . SER A 1 98 ? -11.710 -7.011 6.971 1.00 77.06 98 SER A CA 1
ATOM 771 C C . SER A 1 98 ? -11.706 -6.300 8.323 1.00 77.06 98 SER A C 1
ATOM 773 O O . SER A 1 98 ? -12.194 -6.861 9.302 1.00 77.06 98 SER A O 1
ATOM 775 N N . VAL A 1 99 ? -11.257 -5.041 8.379 1.00 76.19 99 VAL A N 1
ATOM 776 C CA . VAL A 1 99 ? -11.346 -4.221 9.595 1.00 76.19 99 VAL A CA 1
ATOM 777 C C . VAL A 1 99 ? -12.805 -4.049 10.016 1.00 76.19 99 VAL A C 1
ATOM 779 O O . VAL A 1 99 ? -13.121 -4.309 11.173 1.00 76.19 99 VAL A O 1
ATOM 782 N N . MET A 1 100 ? -13.715 -3.689 9.106 1.00 76.81 100 MET A N 1
ATOM 783 C CA . MET A 1 100 ? -15.143 -3.581 9.432 1.00 76.81 100 MET A CA 1
ATOM 784 C C . MET A 1 100 ? -15.707 -4.905 9.957 1.00 76.81 100 MET A C 1
ATOM 786 O O . MET A 1 100 ? -16.318 -4.912 11.017 1.00 76.81 100 MET A O 1
ATOM 790 N N . VAL A 1 101 ? -15.448 -6.032 9.294 1.00 77.06 101 VAL A N 1
ATOM 791 C CA . VAL A 1 101 ? -15.939 -7.350 9.731 1.00 77.06 101 VAL A CA 1
ATOM 792 C C . VAL A 1 101 ? -15.424 -7.703 11.127 1.00 77.06 101 VAL A C 1
ATOM 794 O O . VAL A 1 101 ? -16.213 -8.105 11.973 1.00 77.06 101 VAL A O 1
ATOM 797 N N . ILE A 1 102 ? -14.134 -7.501 11.402 1.00 72.31 102 ILE A N 1
ATOM 798 C CA . ILE A 1 102 ? -13.530 -7.815 12.707 1.00 72.31 102 ILE A CA 1
ATOM 799 C C . ILE A 1 102 ? -14.049 -6.888 13.812 1.00 72.31 102 ILE A C 1
ATOM 801 O O . ILE A 1 102 ? -14.156 -7.307 14.955 1.00 72.31 102 ILE A O 1
ATOM 805 N N . THR A 1 103 ? -14.353 -5.628 13.496 1.00 63.78 103 THR A N 1
ATOM 806 C CA . THR A 1 103 ? -14.810 -4.659 14.508 1.00 63.78 103 THR A CA 1
ATOM 807 C C . THR A 1 103 ? -16.307 -4.789 14.808 1.00 63.78 103 THR A C 1
ATOM 809 O O . THR A 1 103 ? -16.745 -4.424 15.897 1.00 63.78 103 THR A O 1
ATOM 812 N N . TYR A 1 104 ? -17.091 -5.270 13.839 1.00 62.84 104 TYR A N 1
ATOM 813 C CA . TYR A 1 104 ? -18.540 -5.471 13.959 1.00 62.84 104 TYR A CA 1
ATOM 814 C C . TYR A 1 104 ? -18.942 -6.895 14.381 1.00 62.84 104 TYR A C 1
ATOM 816 O O . TYR A 1 104 ? -20.125 -7.120 14.639 1.00 62.84 104 TYR A O 1
ATOM 824 N N . THR A 1 105 ? -17.987 -7.825 14.460 1.00 53.03 105 THR A N 1
ATOM 825 C CA . THR A 1 105 ? -18.163 -9.174 15.029 1.00 53.03 105 THR A CA 1
ATOM 826 C C . THR A 1 105 ? -17.670 -9.193 16.472 1.00 53.03 105 THR A C 1
ATOM 828 O O . THR A 1 105 ? -18.378 -9.765 17.330 1.00 53.03 105 THR A O 1
#

Radius of gyration: 19.91 Å; chains: 1; bounding box: 38×28×58 Å

Sequence (105 aa):
SAICSVLTLTAISVERYYAIVHPMKAKYICTISQAKKIILATWVASIILALPNLAIQVHMAVGIRFNLFYCTLDFDNRPLLQLYELYMLCLILVIPTSVMVITYT

Organism: NCBI:txid36148

pLDDT: mean 75.1, std 10.07, range [44.81, 89.38]

Foldseek 3Di:
DVVVVVVVVVVVVVVVVCVVPDPDDDPVVVVVVVVVVLVVVVVVVVVVLVVVVVVQFDFDQDDPPDGDTDTDGDPVDPVVVVVVVVSVVCVVPVSVVVVVVVVVD